Protein 7Y99 (pdb70)

Foldseek 3Di:
DVVVVVVVVVVVQVVCVVVPHHPDDPCNLLVVLLVVLLVVLCVPCVPVLCVLLVQDADDPPDDLVSVCVSLCVLAVVHDDVSSVSSLVNSLVSNCVNCVVVVNNVCNVVSVVSSVVCCVPGPVVVQVVPPHSVVSSVVSD/DDDDPCPVPD

Radius of gyration: 17.19 Å; Cα contacts (8 Å, |Δi|>4): 104; chains: 2; bounding box: 45×28×41 Å

Sequence (150 aa):
SQSNRELVVDFLSYKLSQKGYSWSQPMAAVKQALREAGDEFELRYRRAFSDLTSQLHITPGTAYQSFEQVVNELFRDGVNWGRIVAFFSFGGALCVESVDKEMQVLVSRIASWMATYLNDHLEPWIQENGGWDTFVDLYGPIRYEWDEFC

Nearest PDB structures (foldseek):
  7y99-assembly1_B  TM=1.111E+00  e=3.045E+00  Homo sapiens
  7y99-assembly1_B-2  TM=1.111E+00  e=3.045E+00  Homo sapiens
  7yaa-assembly1_A  TM=1.002E+00  e=1.773E-19  Homo sapiens
  7y8d-assembly1_A  TM=9.961E-01  e=1.867E-19  Homo sapiens
  6uvg-assembly2_C  TM=8.615E-01  e=1.307E-17  Homo sapiens

B-factor: mean 22.19, std 11.29, range [7.86, 71.38]

GO terms:
  GO:0043066 negative regulation of apoptotic process (P, IDA)
  GO:0005515 protein binding (F, IPI)
  GO:0043065 positive regulation of apoptotic process (P, IDA)
  GO:0031966 mitochondrial membrane (C, IDA)
  GO:0005739 mitochondrion (C, IDA)
  GO:0005741 mitochondrial outer membrane (C, IDA)
  GO:0005783 endoplasmic reticulum (C, IDA)
  GO:0005829 cytosol (C, IDA)
  GO:0016020 membrane (C, IDA)
  GO:0043524 negative regulation of neuron apoptotic process (P, IDA)
  GO:0009615 response to virus (P, IDA)
  GO:0046898 response to cycloheximide (P, IDA)
  GO:0008283 cell population proliferation (P, IDA)
  GO:0008284 positive regulation of cell population proliferation (P, IDA)
  GO:0071312 cellular response to alkaloid (P, IDA)
  GO:0001541 ovarian follicle development (P, IGI)
  GO:0001836 release of cytochrome c from mitochondria (P, IGI)
  GO:0043066 negative regulation of apoptotic process (P, IGI)
  GO:0043524 negative regulation of neuron apoptotic process (P, IGI)
  GO:0009566 fertilization (P, IGI)

Solvent-accessible surface area: 9371 Å² total

InterPro domains:
  IPR002475 Bcl2-like [PS50062] (90-190)
  IPR003093 Apoptosis regulator, Bcl-2 protein, BH4 [PF02180] (1-26)
  IPR003093 Apoptosis regulator, Bcl-2 protein, BH4 [PS50063] (5-24)
  IPR003093 Apoptosis regulator, Bcl-2 protein, BH4 [SM00265] (1-27)
  IPR004725 Apoptosis regulator, Bcl-2/ BclX [TIGR00865] (1-233)
  IPR013279 Apoptosis regulator, Bcl-X [PR01864] (1-16)
  IPR013279 Apoptosis regulator, Bcl-X [PR01864] (17-32)
  IPR013279 Apoptosis regulator, Bcl-X [PR01864] (80-96)
  IPR013279 Apoptosis regulator, Bcl-X [PR01864] (99-110)
  IPR013279 Apoptosis regulator, Bcl-X [PR01864] (118-129)
  IPR020717 Apoptosis regulator, Bcl-2, BH1 motif, conserved site [PS01080] (130-148)
  IPR020726 Apoptosis regulator, Bcl-2, BH2 motif, conserved site [PS01258] (181-192)
  IPR020728 Apoptosis regulator, Bcl-2, BH3 motif, conserved site [PS01259] (86-100)
  IPR020731 Apoptosis regulator, Bcl-2, BH4 motif, conserved site [PS01260] (4-24)
  IPR026298 Bcl-2 family [PR01862] (123-135)
  IPR026298 Bcl-2 family [PR01862] (136-164)
  IPR026298 Bcl-2 family [PR01862] (165-189)
  IPR026298 Bcl-2 family [PTHR11256] (2-211)
  IPR026298 Bcl-2 family [cd06845] (81-194)
  IPR036834 Bcl-2-like superfamily [G3DSA:1.10.437.10] (1-209)

Structure (mmCIF, N/CA/C/O backbone):
data_7Y99
#
_entry.id   7Y99
#
_cell.length_a   68.433
_cell.length_b   100.478
_cell.length_c   51.326
_cell.angle_alpha   90.00
_cell.angle_beta   90.00
_cell.angle_gamma   90.00
#
_symmetry.space_group_name_H-M   'C 2 2 21'
#
loop_
_entity.id
_entity.type
_entity.pdbx_description
1 polymer 'Bcl-2-like protein 1'
2 polymer 'CP2 peptide'
3 non-polymer N-(2-acetamidoethyl)-4-(4,5-dihydro-1,3-thiazol-2-yl)benzamide
4 water water
#
loop_
_atom_site.group_PDB
_atom_site.id
_atom_site.type_symbol
_atom_site.label_atom_id
_atom_site.label_alt_id
_atom_site.label_comp_id
_atom_site.label_asym_id
_atom_site.label_entity_id
_atom_site.label_seq_id
_atom_site.pdbx_PDB_ins_code
_atom_site.Cartn_x
_atom_site.Cartn_y
_atom_site.Cartn_z
_atom_site.occupancy
_atom_site.B_iso_or_equiv
_atom_site.auth_seq_id
_atom_site.auth_comp_id
_atom_site.auth_asym_id
_atom_site.auth_atom_id
_atom_site.pdbx_PDB_model_num
ATOM 1 N N . SER A 1 2 ? -36.358 -25.439 -22.029 1.00 53.25 2 SER A N 1
ATOM 2 C CA . SER A 1 2 ? -37.506 -25.871 -21.160 1.00 52.75 2 SER A CA 1
ATOM 3 C C . SER A 1 2 ? -37.536 -25.087 -19.832 1.00 51.27 2 SER A C 1
ATOM 4 O O . SER A 1 2 ? -38.537 -24.386 -19.609 1.00 43.37 2 SER A O 1
ATOM 7 N N . GLN A 1 3 ? -36.524 -25.212 -18.959 1.00 46.71 3 GLN A N 1
ATOM 8 C CA . GLN A 1 3 ? -36.338 -24.275 -17.813 1.00 43.14 3 GLN A CA 1
ATOM 9 C C . GLN A 1 3 ? -36.199 -22.865 -18.396 1.00 38.77 3 GLN A C 1
ATOM 10 O O . GLN A 1 3 ? -36.795 -21.919 -17.850 1.00 40.04 3 GLN A O 1
ATOM 12 N N . SER A 1 4 ? -35.436 -22.755 -19.478 1.00 33.00 4 SER A N 1
ATOM 13 C CA . SER A 1 4 ? -35.214 -21.512 -20.240 1.00 36.35 4 SER A CA 1
ATOM 14 C C . SER A 1 4 ? -36.560 -20.922 -20.690 1.00 33.22 4 SER A C 1
ATOM 15 O O . SER A 1 4 ? -36.799 -19.715 -20.488 1.00 29.76 4 SER A O 1
ATOM 18 N N . ASN A 1 5 ? -37.428 -21.743 -21.282 1.00 30.57 5 ASN A N 1
ATOM 19 C CA . ASN A 1 5 ? -38.735 -21.276 -21.823 1.00 31.64 5 ASN A CA 1
ATOM 20 C C . ASN A 1 5 ? -39.651 -20.899 -20.619 1.00 26.19 5 ASN A C 1
ATOM 21 O O . ASN A 1 5 ? -40.369 -19.874 -20.678 1.00 19.77 5 ASN A O 1
ATOM 26 N N . ARG A 1 6 ? -39.579 -21.621 -19.513 1.00 27.99 6 ARG A N 1
ATOM 27 C CA . ARG A 1 6 ? -40.362 -21.267 -18.293 1.00 33.08 6 ARG A CA 1
ATOM 28 C C . ARG A 1 6 ? -39.862 -19.924 -17.712 1.00 27.01 6 ARG A C 1
ATOM 29 O O . ARG A 1 6 ? -40.690 -19.114 -17.313 1.00 24.26 6 ARG A O 1
ATOM 37 N N . GLU A 1 7 ? -38.570 -19.641 -17.742 1.00 26.92 7 GLU A N 1
ATOM 38 C CA . GLU A 1 7 ? -38.047 -18.345 -17.218 1.00 28.13 7 GLU A CA 1
ATOM 39 C C . GLU A 1 7 ? -38.503 -17.198 -18.106 1.00 22.12 7 GLU A C 1
ATOM 40 O O . GLU A 1 7 ? -38.773 -16.121 -17.612 1.00 19.73 7 GLU A O 1
ATOM 46 N N . LEU A 1 8 ? -38.550 -17.432 -19.399 1.00 19.23 8 LEU A N 1
ATOM 47 C CA . LEU A 1 8 ? -39.020 -16.415 -20.361 1.00 18.65 8 LEU A CA 1
ATOM 48 C C . LEU A 1 8 ? -40.494 -16.089 -20.060 1.00 15.16 8 LEU A C 1
ATOM 49 O O . LEU A 1 8 ? -40.869 -14.950 -20.015 1.00 14.84 8 LEU A O 1
ATOM 54 N N . VAL A 1 9 ? -41.303 -17.087 -19.865 1.00 13.24 9 VAL A N 1
ATOM 55 C CA . VAL A 1 9 ? -42.737 -16.891 -19.533 1.00 13.59 9 VAL A CA 1
ATOM 56 C C . VAL A 1 9 ? -42.826 -16.073 -18.271 1.00 12.87 9 VAL A C 1
ATOM 57 O O . VAL A 1 9 ? -43.515 -15.071 -18.278 1.00 11.81 9 VAL A O 1
ATOM 61 N N . VAL A 1 10 ? -42.154 -16.498 -17.204 1.00 14.27 10 VAL A N 1
ATOM 62 C CA . VAL A 1 10 ? -42.261 -15.779 -15.905 1.00 17.16 10 VAL A CA 1
ATOM 63 C C . VAL A 1 10 ? -41.848 -14.309 -16.110 1.00 15.84 10 VAL A C 1
ATOM 64 O O . VAL A 1 10 ? -42.526 -13.421 -15.575 1.00 12.54 10 VAL A O 1
ATOM 68 N N . ASP A 1 11 ? -40.750 -14.076 -16.837 1.00 15.79 11 ASP A N 1
ATOM 69 C CA . ASP A 1 11 ? -40.208 -12.721 -17.019 1.00 16.14 11 ASP A CA 1
ATOM 70 C C . ASP A 1 11 ? -41.270 -11.878 -17.722 1.00 14.63 11 ASP A C 1
ATOM 71 O O . ASP A 1 11 ? -41.552 -10.756 -17.283 1.00 16.36 11 ASP A O 1
ATOM 76 N N . PHE A 1 12 ? -41.812 -12.389 -18.826 1.00 12.42 12 PHE A N 1
ATOM 77 C CA . PHE A 1 12 ? -42.784 -11.626 -19.641 1.00 11.32 12 PHE A CA 1
ATOM 78 C C . PHE A 1 12 ? -44.011 -11.298 -18.782 1.00 11.17 12 PHE A C 1
ATOM 79 O O . PHE A 1 12 ? -44.463 -10.184 -18.785 1.00 11.24 12 PHE A O 1
ATOM 87 N N . LEU A 1 13 ? -44.591 -12.277 -18.104 1.00 11.76 13 LEU A N 1
ATOM 88 C CA . LEU A 1 13 ? -45.856 -12.090 -17.330 1.00 12.50 13 LEU A CA 1
ATOM 89 C C . LEU A 1 13 ? -45.609 -11.110 -16.167 1.00 13.27 13 LEU A C 1
ATOM 90 O O . LEU A 1 13 ? -46.461 -10.269 -15.946 1.00 12.99 13 LEU A O 1
ATOM 95 N N . SER A 1 14 ? -44.490 -11.211 -15.451 1.00 14.37 14 SER A N 1
ATOM 96 C CA . SER A 1 14 ? -44.129 -10.273 -14.348 1.00 15.12 14 SER A CA 1
ATOM 97 C C . SER A 1 14 ? -44.034 -8.859 -14.902 1.00 15.03 14 SER A C 1
ATOM 98 O O . SER A 1 14 ? -44.581 -7.924 -14.296 1.00 13.50 14 SER A O 1
ATOM 101 N N . TYR A 1 15 ? -43.400 -8.723 -16.065 1.00 13.93 15 TYR A N 1
ATOM 102 C CA . TYR A 1 15 ? -43.235 -7.417 -16.717 1.00 12.76 15 TYR A CA 1
ATOM 103 C C . TYR A 1 15 ? -44.618 -6.875 -17.036 1.00 12.07 15 TYR A C 1
ATOM 104 O O . TYR A 1 15 ? -44.873 -5.684 -16.741 1.00 11.99 15 TYR A O 1
ATOM 113 N N . LYS A 1 16 ? -45.477 -7.674 -17.654 1.00 11.20 16 LYS A N 1
ATOM 114 C CA . LYS A 1 16 ? -46.776 -7.203 -18.127 1.00 12.32 16 LYS A CA 1
ATOM 115 C C . LYS A 1 16 ? -47.625 -6.880 -16.906 1.00 12.61 16 LYS A C 1
ATOM 116 O O . LYS A 1 16 ? -48.285 -5.815 -16.909 1.00 13.02 16 LYS A O 1
ATOM 122 N N . LEU A 1 17 ? -47.602 -7.718 -15.877 1.00 12.07 17 LEU A N 1
ATOM 123 C CA . LEU A 1 17 ? -48.447 -7.446 -14.673 1.00 12.92 17 LEU A CA 1
ATOM 124 C C . LEU A 1 17 ? -48.004 -6.138 -13.986 1.00 15.46 17 LEU A C 1
ATOM 125 O O . LEU A 1 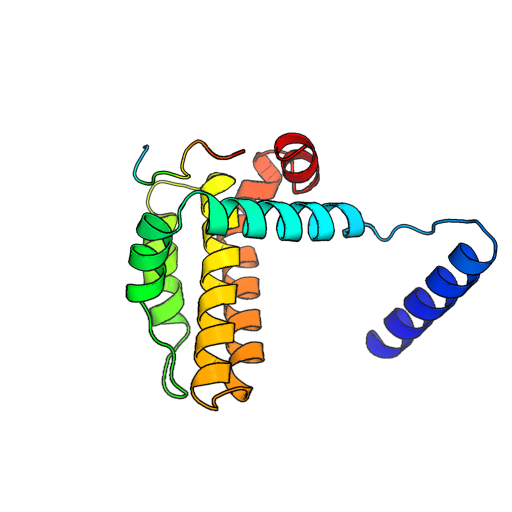17 ? -48.874 -5.319 -13.635 1.00 16.01 17 LEU A O 1
ATOM 130 N N . SER A 1 18 ? -46.709 -5.901 -13.868 1.00 15.80 18 SER A N 1
ATOM 131 C CA . SER A 1 18 ? -46.143 -4.662 -13.284 1.00 18.21 18 SER A CA 1
ATOM 132 C C . SER A 1 18 ? -46.573 -3.430 -14.093 1.00 18.07 18 SER A C 1
ATOM 133 O O . SER A 1 18 ? -46.968 -2.373 -13.504 1.00 15.35 18 SER A O 1
ATOM 136 N N . GLN A 1 19 ? -46.516 -3.559 -15.414 1.00 15.32 19 GLN A N 1
ATOM 137 C CA . GLN A 1 19 ? -46.905 -2.495 -16.353 1.00 17.75 19 GLN A CA 1
ATOM 138 C C . GLN A 1 19 ? -48.360 -2.105 -16.076 1.00 18.47 19 GLN A C 1
ATOM 139 O O . GLN A 1 19 ? -48.671 -0.901 -16.170 1.00 19.33 19 GLN A O 1
ATOM 145 N N . LYS A 1 20 ? -49.218 -3.058 -15.717 1.00 17.46 20 LYS A N 1
ATOM 146 C CA . LYS A 1 20 ? -50.633 -2.737 -15.461 1.00 20.06 20 LYS A CA 1
ATOM 147 C C . LYS A 1 20 ? -50.911 -2.407 -14.008 1.00 21.33 20 LYS A C 1
ATOM 148 O O . LYS A 1 20 ? -52.075 -2.388 -13.707 1.00 27.61 20 LYS A O 1
ATOM 154 N N . GLY A 1 21 ? -49.906 -2.236 -13.150 1.00 23.95 21 GLY A N 1
ATOM 155 C CA . GLY A 1 21 ? -50.053 -1.860 -11.728 1.00 25.45 21 GLY A CA 1
ATOM 156 C C . GLY A 1 21 ? -50.151 -3.031 -10.759 1.00 28.69 21 GLY A C 1
ATOM 157 O O . GLY A 1 21 ? -50.528 -2.803 -9.616 1.00 26.70 21 GLY A O 1
ATOM 158 N N . TYR A 1 22 ? -49.786 -4.247 -11.143 1.00 25.62 22 TYR A N 1
ATOM 159 C CA . TYR A 1 22 ? -49.827 -5.429 -10.256 1.00 26.38 22 TYR A CA 1
ATOM 160 C C . TYR A 1 22 ? -48.431 -6.044 -10.072 1.00 29.83 22 TYR A C 1
ATOM 161 O O . TYR A 1 22 ? -47.724 -6.275 -11.041 1.00 33.64 22 TYR A O 1
ATOM 170 N N . SER A 1 23 ? -48.036 -6.395 -8.853 1.00 41.10 23 SER A N 1
ATOM 171 C CA . SER A 1 23 ? -46.684 -6.961 -8.577 1.00 39.91 23 SER A CA 1
ATOM 172 C C . SER A 1 23 ? -46.786 -8.471 -8.367 1.00 39.44 23 SER A C 1
ATOM 173 O O . SER A 1 23 ? -47.369 -8.869 -7.353 1.00 42.48 23 SER A O 1
ATOM 176 N N . TRP A 1 24 ? -46.280 -9.259 -9.321 1.00 35.50 24 TRP A N 1
ATOM 177 C CA . TRP A 1 24 ? -46.132 -10.734 -9.221 1.00 35.05 24 TRP A CA 1
ATOM 178 C C . TRP A 1 24 ? -44.722 -11.035 -8.712 1.00 34.75 24 TRP A C 1
ATOM 179 O O . TRP A 1 24 ? -43.759 -11.138 -9.544 1.00 36.87 24 TRP A O 1
ATOM 190 N N . SER A 1 25 ? -44.609 -11.133 -7.394 1.00 40.68 25 SER A N 1
ATOM 191 C CA . SER A 1 25 ? -43.334 -11.327 -6.654 1.00 47.21 25 SER A CA 1
ATOM 192 C C . SER A 1 25 ? -42.955 -12.804 -6.713 1.00 40.09 25 SER A C 1
ATOM 193 O O . SER A 1 25 ? -43.790 -13.641 -6.357 1.00 33.91 25 SER A O 1
ATOM 196 N N . GLN A 1 26 ? -41.757 -13.080 -7.214 1.00 39.56 26 GLN A N 1
ATOM 197 C CA . GLN A 1 26 ? -41.177 -14.438 -7.234 1.00 42.70 26 GLN A CA 1
ATOM 198 C C . GLN A 1 26 ? -40.712 -14.741 -5.810 1.00 41.70 26 GLN A C 1
ATOM 199 O O . GLN A 1 26 ? -40.474 -13.829 -4.998 1.00 34.75 26 GLN A O 1
ATOM 205 N N . PRO A 1 27 ? -40.637 -16.041 -5.456 1.00 46.14 27 PRO A N 1
ATOM 206 C CA . PRO A 1 27 ? -40.472 -16.454 -4.062 1.00 49.37 27 PRO A CA 1
ATOM 207 C C . PRO A 1 27 ? -39.220 -15.873 -3.385 1.00 45.00 27 PRO A C 1
ATOM 208 O O . PRO A 1 27 ? -39.318 -15.556 -2.209 1.00 39.62 27 PRO A O 1
ATOM 212 N N . MET A 1 28 ? -38.119 -15.758 -4.148 1.00 34.16 28 MET A N 1
ATOM 213 C CA . MET A 1 28 ? -36.763 -15.368 -3.661 1.00 31.01 28 MET A CA 1
ATOM 214 C C . MET A 1 28 ? -36.485 -13.871 -3.904 1.00 25.54 28 MET A C 1
ATOM 215 O O . MET A 1 28 ? -35.351 -13.472 -3.622 1.00 22.12 28 MET A O 1
ATOM 220 N N . ALA A 1 29 ? -37.447 -13.057 -4.391 1.00 20.14 29 ALA A N 1
ATOM 221 C CA . ALA A 1 29 ? -37.173 -11.648 -4.767 1.00 20.82 29 ALA A CA 1
ATOM 222 C C . ALA A 1 29 ? -36.656 -10.876 -3.540 1.00 18.92 29 ALA A C 1
ATOM 223 O O . ALA A 1 29 ? -35.647 -10.15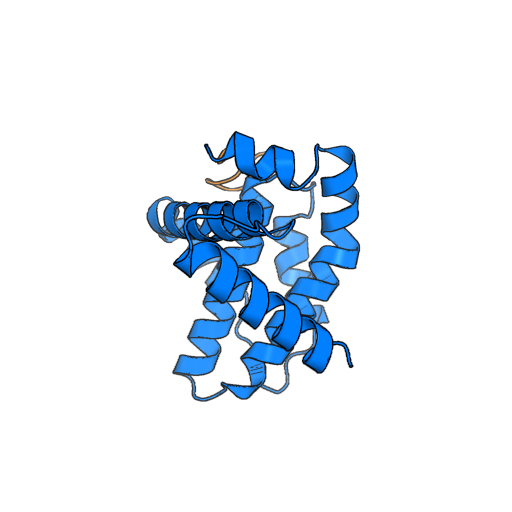3 -3.665 1.00 17.09 29 ALA A O 1
ATOM 225 N N . ALA A 1 30 ? -37.350 -10.984 -2.395 1.00 17.53 30 ALA A N 1
ATOM 226 C CA . ALA A 1 30 ? -37.040 -10.241 -1.162 1.00 17.38 30 ALA A CA 1
ATOM 227 C C . ALA A 1 30 ? -35.671 -10.725 -0.619 1.00 16.46 30 ALA A C 1
ATOM 228 O O . ALA A 1 30 ? -34.945 -9.938 -0.069 1.00 15.47 30 ALA A O 1
ATOM 230 N N . VAL A 1 31 ? -35.351 -11.995 -0.793 1.00 16.95 31 VAL A N 1
ATOM 231 C CA . VAL A 1 31 ? -34.086 -12.596 -0.281 1.00 16.17 31 VAL A CA 1
ATOM 232 C C . VAL A 1 31 ? -32.955 -12.003 -1.103 1.00 15.21 31 VAL A C 1
ATOM 233 O O . VAL A 1 31 ? -31.970 -11.555 -0.518 1.00 13.21 31 VAL A O 1
ATOM 237 N N . LYS A 1 32 ? -33.112 -12.012 -2.413 1.00 14.80 32 LYS A N 1
ATOM 238 C CA . LYS A 1 32 ? -32.064 -11.474 -3.333 1.00 14.96 32 LYS A CA 1
ATOM 239 C C . LYS A 1 32 ? -31.833 -10.013 -3.004 1.00 14.87 32 LYS A C 1
ATOM 240 O O . LYS A 1 32 ? -30.683 -9.639 -2.851 1.00 13.80 32 LYS A O 1
ATOM 246 N N . GLN A 1 33 ? -32.903 -9.228 -2.792 1.00 16.35 33 GLN A N 1
ATOM 247 C CA . GLN A 1 33 ? -32.720 -7.791 -2.484 1.00 16.37 33 GLN A CA 1
ATOM 248 C C . GLN A 1 33 ? -31.976 -7.649 -1.145 1.00 16.47 33 GLN A C 1
ATOM 249 O O . GLN A 1 33 ? -31.095 -6.718 -1.054 1.00 14.46 33 GLN A O 1
ATOM 255 N N . ALA A 1 34 ? -32.412 -8.368 -0.084 1.00 14.72 34 ALA A N 1
ATOM 256 C CA . ALA A 1 34 ? -31.827 -8.218 1.277 1.00 13.18 34 ALA A CA 1
ATOM 257 C C . ALA A 1 34 ? -30.332 -8.576 1.237 1.00 13.65 34 ALA A C 1
ATOM 258 O O . ALA A 1 34 ? -29.501 -7.942 1.913 1.00 13.41 34 ALA A O 1
ATOM 260 N N . LEU A 1 35 ? -29.980 -9.564 0.436 1.00 14.67 35 LEU A N 1
ATOM 261 C CA . LEU A 1 35 ? -28.591 -10.052 0.346 1.00 15.71 35 LEU A CA 1
ATOM 262 C C . LEU A 1 35 ? -27.750 -9.056 -0.438 1.00 13.69 35 LEU A C 1
ATOM 263 O O . LEU A 1 35 ? -26.646 -8.798 -0.032 1.00 11.59 35 LEU A O 1
ATOM 268 N N . ARG A 1 36 ? -28.259 -8.502 -1.542 1.00 12.76 36 ARG A N 1
ATOM 269 C CA . ARG A 1 36 ? -27.539 -7.347 -2.192 1.00 13.22 36 ARG A CA 1
ATOM 270 C C . ARG A 1 36 ? -27.239 -6.234 -1.183 1.00 11.90 36 ARG A C 1
ATOM 271 O O . ARG A 1 36 ? -26.092 -5.774 -1.138 1.00 11.41 36 ARG A O 1
ATOM 279 N N . GLU A 1 37 ? -28.251 -5.837 -0.396 1.00 11.91 37 GLU A N 1
ATOM 280 C CA . GLU A 1 37 ? -28.120 -4.760 0.600 1.00 12.82 37 GLU A CA 1
ATOM 281 C C . GLU A 1 37 ? -27.180 -5.155 1.732 1.00 13.25 37 GLU A C 1
ATOM 282 O O . GLU A 1 37 ? -26.304 -4.355 2.053 1.00 12.45 37 GLU A O 1
ATOM 288 N N . ALA A 1 38 ? -27.266 -6.384 2.219 1.00 12.80 38 ALA A N 1
ATOM 289 C CA . ALA A 1 38 ? -26.387 -6.841 3.318 1.00 13.04 38 ALA A CA 1
ATOM 290 C C . ALA A 1 38 ? -24.927 -6.891 2.829 1.00 12.07 38 ALA A C 1
ATOM 291 O O . ALA A 1 38 ? -23.985 -6.564 3.612 1.00 12.92 38 ALA A O 1
ATOM 293 N N . GLY A 1 39 ? -24.685 -7.376 1.611 1.00 12.23 39 GLY A N 1
ATOM 294 C CA . GLY A 1 39 ? -23.316 -7.445 1.086 1.00 12.58 39 GLY A CA 1
ATOM 295 C C . GLY A 1 39 ? -22.714 -6.055 0.949 1.00 12.43 39 GLY A C 1
ATOM 296 O O . GLY A 1 39 ? -21.515 -5.892 1.257 1.00 12.73 39 GLY A O 1
ATOM 297 N N . ASP A 1 40 ? -23.503 -5.100 0.459 1.00 11.53 40 ASP A N 1
ATOM 298 C CA . ASP A 1 40 ? -23.056 -3.674 0.345 1.00 11.50 40 ASP A CA 1
ATOM 299 C C . ASP A 1 40 ? -22.669 -3.129 1.721 1.00 12.25 40 ASP A C 1
ATOM 300 O O . ASP A 1 40 ? -21.588 -2.528 1.865 1.00 11.96 40 ASP A O 1
ATOM 305 N N . GLU A 1 41 ? -23.529 -3.340 2.709 1.00 13.24 41 GLU A N 1
ATOM 306 C CA . GLU A 1 41 ? -23.301 -2.818 4.064 1.00 12.90 41 GLU A CA 1
ATOM 307 C C . GLU A 1 41 ? -22.070 -3.511 4.625 1.00 12.39 41 GLU A C 1
ATOM 308 O O . GLU A 1 41 ? -21.232 -2.881 5.267 1.00 11.65 41 GLU A O 1
ATOM 314 N N . PHE A 1 42 ? -21.964 -4.822 4.408 1.00 12.75 42 PHE A N 1
ATOM 315 C CA . PHE A 1 42 ? -20.831 -5.611 4.934 1.00 12.24 42 PHE A CA 1
ATOM 316 C C . PHE A 1 42 ? -19.503 -5.040 4.402 1.00 12.68 42 PHE A C 1
ATOM 317 O O . PHE A 1 42 ? -18.550 -4.851 5.217 1.00 11.95 42 PHE A O 1
ATOM 325 N N . GLU A 1 43 ? -19.432 -4.761 3.107 1.00 12.46 43 GLU A N 1
ATOM 326 C CA . GLU A 1 43 ? -18.177 -4.317 2.439 1.00 14.45 43 GLU A CA 1
ATOM 327 C C . GLU A 1 43 ? -17.847 -2.898 2.894 1.00 14.92 43 GLU A C 1
ATOM 328 O O . GLU A 1 43 ? -16.670 -2.554 2.964 1.00 14.55 43 GLU A O 1
ATOM 334 N N . LEU A 1 44 ? -18.871 -2.131 3.250 1.00 14.73 44 LEU A N 1
ATOM 335 C CA . LEU A 1 44 ? -18.674 -0.749 3.738 1.00 14.85 44 LEU A CA 1
ATOM 336 C C . LEU A 1 44 ? -18.274 -0.771 5.213 1.00 14.77 44 LEU A C 1
ATOM 337 O O . LEU A 1 44 ? -17.448 0.067 5.577 1.00 14.19 44 LEU A O 1
ATOM 342 N N . ARG A 1 45 ? -18.860 -1.633 6.034 1.00 14.18 45 ARG A N 1
ATOM 343 C CA . ARG A 1 45 ? -18.507 -1.683 7.477 1.00 15.26 45 ARG A CA 1
ATOM 344 C C . ARG A 1 45 ? -17.164 -2.353 7.739 1.00 14.66 45 ARG A C 1
ATOM 345 O O . ARG A 1 45 ? -16.567 -2.005 8.756 1.00 13.66 45 ARG A O 1
ATOM 353 N N . TYR A 1 46 ? -16.779 -3.379 6.979 1.00 13.79 46 TYR A N 1
ATOM 354 C CA . TYR A 1 46 ? -15.686 -4.309 7.377 1.00 14.97 46 TYR A CA 1
ATOM 355 C C . TYR A 1 46 ? -14.603 -4.335 6.291 1.00 16.25 46 TYR A C 1
ATOM 356 O O . TYR A 1 46 ? -14.041 -5.390 6.035 1.00 16.40 46 TYR A O 1
ATOM 365 N N . ARG A 1 47 ? -14.268 -3.193 5.715 1.00 20.05 47 ARG A N 1
ATOM 366 C CA . ARG A 1 47 ? -13.306 -3.154 4.592 1.00 23.88 47 ARG A CA 1
ATOM 367 C C . ARG A 1 47 ? -12.009 -3.861 4.999 1.00 21.16 47 ARG A C 1
ATOM 368 O O . ARG A 1 47 ? -11.562 -4.726 4.275 1.00 18.49 47 ARG A O 1
ATOM 376 N N . ARG A 1 48 ? -11.394 -3.498 6.114 1.00 23.15 48 ARG A N 1
ATOM 377 C CA . ARG A 1 48 ? -10.063 -4.072 6.468 1.00 26.03 48 ARG A CA 1
ATOM 378 C C . ARG A 1 48 ? -10.180 -5.581 6.731 1.00 23.53 48 ARG A C 1
ATOM 379 O O . ARG A 1 48 ? -9.363 -6.346 6.163 1.00 23.22 48 ARG A O 1
ATOM 387 N N . ALA A 1 49 ? -11.110 -6.001 7.603 1.00 21.80 49 ALA A N 1
ATOM 388 C CA . ALA A 1 49 ? -11.274 -7.424 7.973 1.00 23.20 49 ALA A CA 1
ATOM 389 C C . ALA A 1 49 ? -11.591 -8.218 6.705 1.00 22.91 49 ALA A C 1
ATOM 390 O O . ALA A 1 49 ? -11.033 -9.320 6.492 1.00 24.62 49 ALA A O 1
ATOM 392 N N . PHE A 1 50 ? -12.432 -7.666 5.840 1.00 21.17 50 PHE A N 1
ATOM 393 C CA . PHE A 1 50 ? -12.819 -8.350 4.595 1.00 20.38 50 PHE A CA 1
ATOM 394 C C . PHE A 1 50 ? -11.584 -8.545 3.690 1.00 24.22 50 PHE A C 1
ATOM 395 O O . PHE A 1 50 ? -11.425 -9.593 3.074 1.00 23.39 50 PHE A O 1
ATOM 403 N N . SER A 1 51 ? -10.713 -7.546 3.593 1.00 28.07 51 SER A N 1
ATOM 404 C CA . SER A 1 51 ? -9.471 -7.649 2.778 1.00 29.89 51 SER A CA 1
ATOM 405 C C . SER A 1 51 ? -8.597 -8.797 3.305 1.00 25.47 51 SER A C 1
ATOM 406 O O . SER A 1 51 ? -7.965 -9.433 2.475 1.00 26.70 51 SER A O 1
ATOM 409 N N . ASP A 1 52 ? -8.597 -9.101 4.609 1.00 26.14 52 ASP A N 1
ATOM 410 C CA . ASP A 1 52 ? -7.823 -10.240 5.176 1.00 29.33 52 ASP A CA 1
ATOM 411 C C . ASP A 1 52 ? -8.411 -11.557 4.642 1.00 29.93 52 ASP A C 1
ATOM 412 O O . ASP A 1 52 ? -7.645 -12.458 4.273 1.00 31.55 52 ASP A O 1
ATOM 417 N N . LEU A 1 53 ? -9.738 -11.631 4.504 1.00 25.04 53 LEU A N 1
ATOM 418 C CA . LEU A 1 53 ? -10.420 -12.835 3.968 1.00 22.35 53 LEU A CA 1
ATOM 419 C C . LEU A 1 53 ? -10.121 -12.952 2.478 1.00 20.55 53 LEU A C 1
ATOM 420 O O . LEU A 1 53 ? -9.716 -14.002 2.071 1.00 20.29 53 LEU A O 1
ATOM 425 N N . THR A 1 54 ? -10.276 -11.880 1.688 1.00 19.65 54 THR A N 1
ATOM 426 C CA . THR A 1 54 ? -10.089 -11.970 0.212 1.00 22.26 54 THR A CA 1
ATOM 427 C C . THR A 1 54 ? -8.601 -12.259 -0.120 1.00 22.69 54 THR A C 1
ATOM 428 O O . THR A 1 54 ? -8.349 -12.905 -1.127 1.00 23.55 54 THR A O 1
ATOM 432 N N . SER A 1 55 ? -7.653 -11.894 0.750 1.00 24.08 55 SER A N 1
ATOM 433 C CA . SER A 1 55 ? -6.199 -12.088 0.525 1.00 24.22 55 SER A CA 1
ATOM 434 C C . SER A 1 55 ? -5.832 -13.576 0.612 1.00 26.01 55 SER A C 1
ATOM 435 O O . SER A 1 55 ? -4.756 -13.936 0.126 1.00 27.78 55 SER A O 1
ATOM 438 N N . GLN A 1 56 ? -6.709 -14.415 1.162 1.00 24.94 56 GLN A N 1
ATOM 439 C CA . GLN A 1 56 ? -6.433 -15.839 1.428 1.00 27.16 56 GLN A CA 1
ATOM 440 C C . GLN A 1 56 ? -6.634 -16.693 0.171 1.00 25.68 56 GLN A C 1
ATOM 441 O O . GLN A 1 56 ? -6.398 -17.904 0.260 1.00 26.16 56 GLN A O 1
ATOM 447 N N . LEU A 1 57 ? -7.095 -16.149 -0.951 1.00 24.13 57 LEU A N 1
ATOM 448 C CA . LEU A 1 57 ? -7.348 -17.034 -2.117 1.00 22.98 57 LEU A CA 1
ATOM 449 C C . LEU A 1 57 ? -7.321 -16.196 -3.377 1.00 24.11 57 LEU A C 1
ATOM 450 O O . LEU A 1 57 ? -8.031 -15.183 -3.408 1.00 22.51 57 LEU A O 1
ATOM 455 N N . HIS A 1 58 ? -6.527 -16.627 -4.351 1.00 23.70 58 HIS A N 1
ATOM 456 C CA . HIS A 1 58 ? -6.496 -16.090 -5.727 1.00 29.77 58 HIS A CA 1
ATOM 457 C C . HIS A 1 58 ? -6.784 -17.291 -6.647 1.00 26.34 58 HIS A C 1
ATOM 458 O O . HIS A 1 58 ? -6.096 -18.333 -6.539 1.00 28.47 58 HIS A O 1
ATOM 465 N N . ILE A 1 59 ? -7.840 -17.184 -7.431 1.00 22.86 59 ILE A N 1
ATOM 466 C CA . ILE A 1 59 ? -8.313 -18.289 -8.296 1.00 20.93 59 ILE A CA 1
ATOM 467 C C . ILE A 1 59 ? -7.689 -18.075 -9.678 1.00 19.81 59 ILE A C 1
ATOM 468 O O . ILE A 1 59 ? -7.766 -16.951 -10.253 1.00 15.45 59 ILE A O 1
AT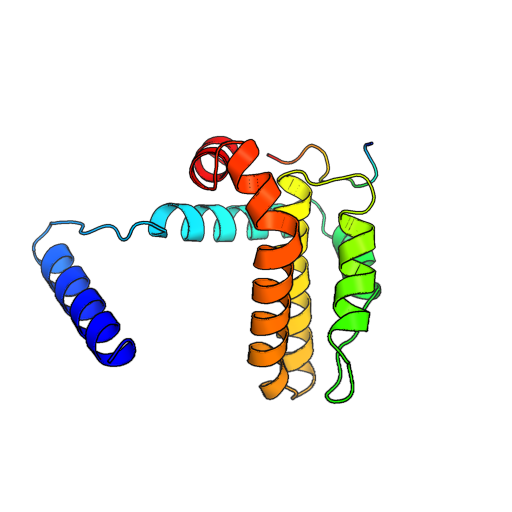OM 473 N N . THR A 1 60 ? -7.169 -19.154 -10.230 1.00 18.59 60 THR A N 1
ATOM 474 C CA . THR A 1 60 ? -6.628 -19.157 -11.606 1.00 20.69 60 THR A CA 1
ATOM 475 C C . THR A 1 60 ? -7.299 -20.317 -12.313 1.00 17.99 60 THR A C 1
ATOM 476 O O . THR A 1 60 ? -8.079 -21.053 -11.709 1.00 17.00 60 THR A O 1
ATOM 480 N N . PRO A 1 61 ? -7.134 -20.442 -13.632 1.00 18.93 61 PRO A N 1
ATOM 481 C CA . PRO A 1 61 ? -7.804 -21.528 -14.345 1.00 18.10 61 PRO A CA 1
ATOM 482 C C . PRO A 1 61 ? -7.457 -22.915 -13.797 1.00 16.19 61 PRO A C 1
ATOM 483 O O . PRO A 1 61 ? -8.221 -23.803 -14.015 1.00 15.76 61 PRO A O 1
ATOM 487 N N . GLY A 1 62 ? -6.332 -23.054 -13.112 1.00 16.00 62 GLY A N 1
ATOM 488 C CA . GLY A 1 62 ? -5.865 -24.319 -12.540 1.00 14.85 62 GLY A CA 1
ATOM 489 C C . GLY A 1 62 ? -6.509 -24.675 -11.220 1.00 14.90 62 GLY A C 1
ATOM 490 O O . GLY A 1 62 ? -6.450 -25.846 -10.865 1.00 15.32 62 GLY A O 1
ATOM 491 N N . THR A 1 63 ? -7.083 -23.706 -10.516 1.00 15.21 63 THR A N 1
ATOM 492 C CA . THR A 1 63 ? -7.600 -23.867 -9.136 1.00 15.21 63 THR A CA 1
ATOM 493 C C . THR A 1 63 ? -8.745 -24.885 -9.083 1.00 14.87 63 THR A C 1
ATOM 494 O O . THR A 1 63 ? -9.669 -24.803 -9.945 1.00 14.68 63 THR A O 1
ATOM 498 N N . ALA A 1 64 ? -8.663 -25.826 -8.124 1.00 13.47 64 ALA A N 1
ATOM 499 C CA . ALA A 1 64 ? -9.717 -26.807 -7.805 1.00 15.17 64 ALA A CA 1
ATOM 500 C C . ALA A 1 64 ? -10.645 -26.255 -6.714 1.00 14.37 64 ALA A C 1
ATOM 501 O O . ALA A 1 64 ? -10.175 -25.517 -5.823 1.00 16.26 64 ALA A O 1
ATOM 503 N N . TYR A 1 65 ? -11.894 -26.696 -6.716 1.00 14.44 65 TYR A N 1
ATOM 504 C CA . TYR A 1 65 ? -12.891 -26.427 -5.632 1.00 13.83 65 TYR A CA 1
ATOM 505 C C . TYR A 1 65 ? -12.267 -26.582 -4.242 1.00 15.16 65 TYR A C 1
ATOM 506 O O . TYR A 1 65 ? -12.510 -25.758 -3.370 1.00 14.66 65 TYR A O 1
ATOM 515 N N . GLN A 1 66 ? -11.524 -27.649 -4.009 1.00 17.14 66 GLN A N 1
ATOM 516 C CA . GLN A 1 66 ? -10.896 -27.958 -2.682 1.00 20.18 66 GLN A CA 1
ATOM 517 C C . GLN A 1 66 ? -10.202 -26.708 -2.096 1.00 18.00 66 GLN A C 1
ATOM 518 O O . GLN A 1 66 ? -10.308 -26.525 -0.879 1.00 16.23 66 GLN A O 1
ATOM 524 N N . SER A 1 67 ? -9.468 -25.916 -2.889 1.00 17.02 67 SER A N 1
ATOM 525 C CA . SER A 1 67 ? -8.806 -24.675 -2.401 1.00 18.65 67 SER A CA 1
ATOM 526 C C . SER A 1 67 ? -9.847 -23.652 -1.909 1.00 18.08 67 SER A C 1
ATOM 527 O O . SER A 1 67 ? -9.610 -22.964 -0.911 1.00 18.59 67 SER A O 1
ATOM 530 N N . PHE A 1 68 ? -10.932 -23.479 -2.636 1.00 15.50 68 PHE A N 1
ATOM 531 C CA . PHE A 1 68 ? -12.057 -22.587 -2.221 1.00 14.81 68 PHE A CA 1
ATOM 532 C C . PHE A 1 68 ? -12.667 -23.113 -0.914 1.00 15.46 68 PHE A C 1
ATOM 533 O O . PHE A 1 68 ? -12.825 -22.369 0.077 1.00 15.54 68 PHE A O 1
ATOM 541 N N . GLU A 1 69 ? -12.999 -24.397 -0.905 1.00 16.11 69 GLU A N 1
ATOM 542 C CA . GLU A 1 69 ? -13.643 -25.097 0.252 1.00 19.67 69 GLU A CA 1
ATOM 543 C C . GLU A 1 69 ? -12.781 -24.940 1.499 1.00 17.08 69 GLU A C 1
ATOM 544 O O . GLU A 1 69 ? -13.333 -24.669 2.554 1.00 19.10 69 GLU A O 1
ATOM 550 N N . GLN A 1 70 ? -11.469 -24.992 1.355 1.00 17.22 70 GLN A N 1
ATOM 551 C CA . GLN A 1 70 ? -10.533 -24.908 2.510 1.00 22.89 70 GLN A CA 1
ATOM 552 C C . GLN A 1 70 ? -10.655 -23.545 3.178 1.00 18.22 70 GLN A C 1
ATOM 553 O O . GLN A 1 70 ? -10.715 -23.464 4.440 1.00 17.88 70 GLN A O 1
ATOM 559 N N . VAL A 1 71 ? -10.672 -22.493 2.369 1.00 16.30 71 VAL A N 1
ATOM 560 C CA . VAL A 1 71 ? -10.709 -21.107 2.877 1.00 15.24 71 VAL A CA 1
ATOM 561 C C . VAL A 1 71 ? -12.090 -20.845 3.484 1.00 14.16 71 VAL A C 1
ATOM 562 O O . VAL A 1 71 ? -12.177 -20.254 4.574 1.00 13.73 71 VAL A O 1
ATOM 566 N N . VAL A 1 72 ? -13.144 -21.241 2.788 1.00 13.73 72 VAL A N 1
ATOM 567 C CA . VAL A 1 72 ? -14.513 -21.040 3.322 1.00 13.55 72 VAL A CA 1
ATOM 568 C C . VAL A 1 72 ? -14.720 -21.918 4.561 1.00 13.95 72 VAL A C 1
ATOM 569 O O . VAL A 1 72 ? -15.430 -21.485 5.494 1.00 14.36 72 VAL A O 1
ATOM 573 N N . ASN A 1 73 ? -14.133 -23.112 4.626 1.00 13.02 73 ASN A N 1
ATOM 574 C CA . ASN A 1 73 ? -14.282 -23.959 5.837 1.00 15.40 73 ASN A CA 1
ATOM 575 C C . ASN A 1 73 ? -13.693 -23.217 7.065 1.00 14.57 73 ASN A C 1
ATOM 576 O O . ASN A 1 73 ? -14.248 -23.412 8.165 1.00 14.69 73 ASN A O 1
ATOM 581 N N . GLU A 1 74 ? -12.658 -22.398 6.900 1.00 16.03 74 GLU A N 1
ATOM 582 C CA . GLU A 1 74 ? -12.108 -21.620 8.053 1.00 17.25 74 GLU A CA 1
ATOM 583 C C . GLU A 1 74 ? -13.139 -20.595 8.525 1.00 15.38 74 GLU A C 1
ATOM 584 O O . GLU A 1 74 ? -13.335 -20.426 9.732 1.00 13.68 74 GLU A O 1
ATOM 590 N N . LEU A 1 75 ? -13.780 -19.910 7.589 1.00 14.23 75 LEU A N 1
ATOM 591 C CA . LEU A 1 75 ? -14.858 -18.954 7.910 1.00 14.08 75 LEU A CA 1
ATOM 592 C C . LEU A 1 75 ? -15.929 -19.623 8.780 1.00 13.65 75 LEU A C 1
ATOM 593 O O . LEU A 1 75 ? -16.417 -18.963 9.717 1.00 16.03 75 LEU A O 1
ATOM 598 N N . PHE A 1 76 ? -16.305 -20.864 8.494 1.00 12.55 76 PHE A N 1
ATOM 599 C CA . PHE A 1 76 ? -17.393 -21.611 9.171 1.00 12.41 76 PHE A CA 1
ATOM 600 C C . PHE A 1 76 ? -16.843 -22.758 10.046 1.00 13.22 76 PHE A C 1
ATOM 601 O O . PHE A 1 76 ? -17.599 -23.616 10.447 1.00 13.34 76 PHE A O 1
ATOM 609 N N . ARG A 1 77 ? -15.588 -22.719 10.483 1.00 15.94 77 ARG A N 1
ATOM 610 C CA . ARG A 1 77 ? -14.971 -23.904 11.167 1.00 16.74 77 ARG A CA 1
ATOM 611 C C . ARG A 1 77 ? -15.720 -24.267 12.460 1.00 15.15 77 ARG A C 1
ATOM 612 O O . ARG A 1 77 ? -15.930 -25.470 12.684 1.00 14.72 77 ARG A O 1
ATOM 620 N N . ASP A 1 78 ? -16.125 -23.282 13.256 1.00 13.65 78 ASP A N 1
ATOM 621 C CA . ASP A 1 78 ? -16.821 -23.466 14.544 1.00 13.00 78 ASP A CA 1
ATOM 622 C C . ASP A 1 78 ? -18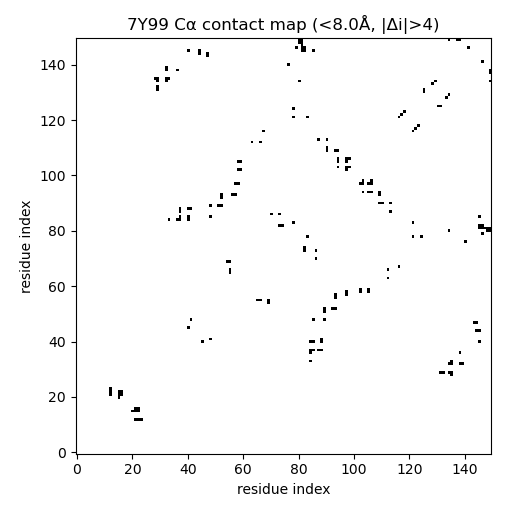.291 -23.094 14.383 1.00 12.85 78 ASP A C 1
ATOM 623 O O . ASP A 1 78 ? -19.007 -22.861 15.373 1.00 13.77 78 ASP A O 1
ATOM 628 N N . GLY A 1 79 ? -18.760 -23.031 13.162 1.00 13.17 79 GLY A N 1
ATOM 629 C CA . GLY A 1 79 ? -20.211 -22.955 12.960 1.00 13.57 79 GLY A CA 1
ATOM 630 C C . GLY A 1 79 ? -20.610 -21.871 11.992 1.00 11.99 79 GLY A C 1
ATOM 631 O O . GLY A 1 79 ? -19.784 -21.125 11.412 1.00 10.82 79 GLY A O 1
ATOM 632 N N . VAL A 1 80 ? -21.904 -21.783 11.811 1.00 12.94 80 VAL A N 1
ATOM 633 C CA . VAL A 1 80 ? -22.480 -20.832 10.835 1.00 11.90 80 VAL A CA 1
ATOM 634 C C . VAL A 1 80 ? -23.195 -19.760 11.632 1.00 12.38 80 VAL A C 1
ATOM 635 O O . VAL A 1 80 ? -23.832 -20.088 12.681 1.00 13.43 80 VAL A O 1
ATOM 639 N N . ASN A 1 81 ? -23.147 -18.533 11.116 1.00 13.04 81 ASN A N 1
ATOM 640 C CA . ASN A 1 81 ? -24.080 -17.464 11.515 1.00 12.21 81 ASN A CA 1
ATOM 641 C C . ASN A 1 81 ? -24.399 -16.668 10.257 1.00 11.63 81 ASN A C 1
ATOM 642 O O . ASN A 1 81 ? -23.711 -16.846 9.211 1.00 9.54 81 ASN A O 1
ATOM 647 N N . TRP A 1 82 ? -25.377 -15.797 10.363 1.00 11.80 82 TRP A N 1
ATOM 648 C CA . TRP A 1 82 ? -25.796 -15.001 9.177 1.00 12.07 82 TRP A CA 1
ATOM 649 C C . TRP A 1 82 ? -24.694 -14.042 8.737 1.00 11.83 82 TRP A C 1
ATOM 650 O O . TRP A 1 82 ? -24.505 -13.876 7.504 1.00 10.89 82 TRP A O 1
ATOM 661 N N . GLY A 1 83 ? -23.976 -13.421 9.671 1.00 10.18 83 GLY A N 1
ATOM 662 C CA . GLY A 1 83 ? -22.882 -12.521 9.262 1.00 10.34 83 GLY A CA 1
ATOM 663 C C . GLY A 1 83 ? -21.837 -13.239 8.435 1.00 9.69 83 GLY A C 1
ATOM 664 O O . GLY A 1 83 ? -21.280 -12.641 7.487 1.00 11.02 83 GLY A O 1
ATOM 665 N N . ARG A 1 84 ? -21.504 -14.481 8.780 1.00 8.75 84 ARG A N 1
ATOM 666 C CA . ARG A 1 84 ? -20.506 -15.312 8.039 1.00 8.92 84 ARG A CA 1
ATOM 667 C C . ARG A 1 84 ? -21.062 -15.713 6.667 1.00 8.74 84 ARG A C 1
ATOM 668 O O . ARG A 1 84 ? -20.304 -15.803 5.675 1.00 7.86 84 ARG A O 1
ATOM 676 N N . ILE A 1 85 ? -22.352 -15.921 6.586 1.00 8.73 85 ILE A N 1
ATOM 677 C CA . ILE A 1 85 ? -22.997 -16.182 5.265 1.00 9.55 85 ILE A CA 1
ATOM 678 C C . ILE A 1 85 ? -22.882 -14.947 4.405 1.00 9.90 85 ILE A C 1
ATOM 679 O O . ILE A 1 85 ? -22.469 -15.076 3.241 1.00 11.67 85 ILE A O 1
ATOM 684 N N . VAL A 1 86 ? -23.107 -13.756 4.954 1.00 10.49 86 VAL A N 1
ATOM 685 C CA . VAL A 1 86 ? -22.940 -12.537 4.109 1.00 9.63 86 VAL A CA 1
ATOM 686 C C . VAL A 1 86 ? -21.470 -12.436 3.694 1.00 10.47 86 VAL A C 1
ATOM 687 O O . VAL A 1 86 ? -21.186 -12.110 2.555 1.00 9.86 86 VAL A O 1
ATOM 691 N N . ALA A 1 87 ? -20.532 -12.733 4.596 1.00 10.16 87 ALA A N 1
ATOM 692 C CA . ALA A 1 87 ? -19.102 -12.708 4.257 1.00 10.87 87 ALA A CA 1
ATOM 693 C C . ALA A 1 87 ? -18.802 -13.667 3.102 1.00 10.81 87 ALA A C 1
ATOM 694 O O . ALA A 1 87 ? -18.008 -13.334 2.210 1.00 10.98 87 ALA A O 1
ATOM 696 N N . PHE A 1 88 ? -19.397 -14.844 3.134 1.00 10.57 88 PHE A N 1
ATOM 697 C CA . PHE A 1 88 ? -19.227 -15.887 2.103 1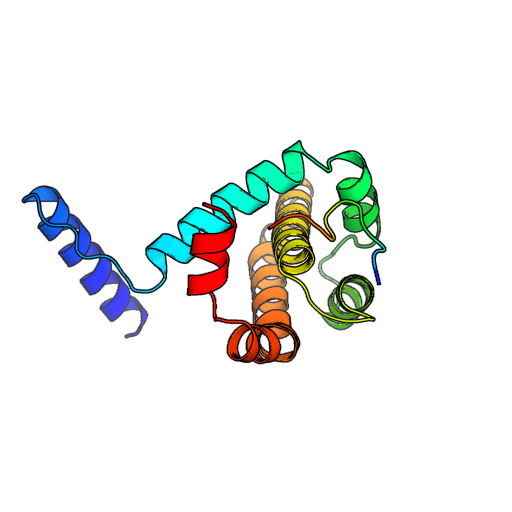.00 10.68 88 PHE A CA 1
ATOM 698 C C . PHE A 1 88 ? -19.671 -15.338 0.740 1.00 10.24 88 PHE A C 1
ATOM 699 O O . PHE A 1 88 ? -18.972 -15.483 -0.282 1.00 9.61 88 PHE A O 1
ATOM 707 N N . PHE A 1 89 ? -20.847 -14.726 0.706 1.00 9.80 89 PHE A N 1
ATOM 708 C CA . PHE A 1 89 ? -21.334 -14.145 -0.561 1.00 10.41 89 PHE A CA 1
ATOM 709 C C . PHE A 1 89 ? -20.399 -13.021 -0.999 1.00 10.53 89 PHE A C 1
ATOM 710 O O . PHE A 1 89 ? -20.003 -13.027 -2.154 1.00 11.10 89 PHE A O 1
ATOM 718 N N . SER A 1 90 ? -20.007 -12.122 -0.107 1.00 10.49 90 SER A N 1
ATOM 719 C CA . SER A 1 90 ? -19.137 -10.985 -0.473 1.00 12.09 90 SER A CA 1
ATOM 720 C C . SER A 1 90 ? -17.791 -11.497 -0.974 1.00 11.76 90 SER A C 1
ATOM 721 O O . SER A 1 90 ? -17.274 -10.942 -1.964 1.00 10.03 90 SER A O 1
ATOM 724 N N . PHE A 1 91 ? -17.247 -12.529 -0.304 1.00 12.63 91 PHE A N 1
ATOM 725 C CA . PHE A 1 91 ? -15.981 -13.228 -0.685 1.00 12.57 91 PHE A CA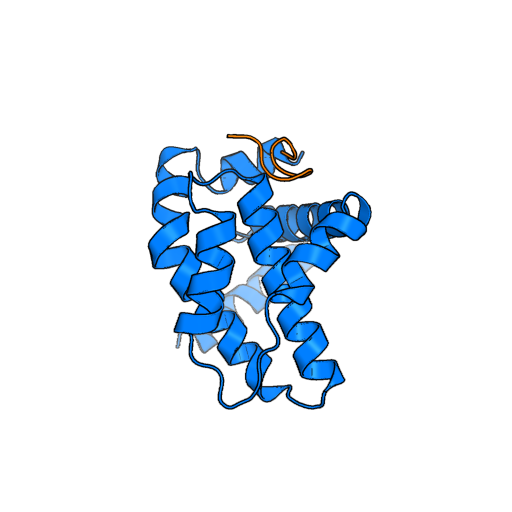 1
ATOM 726 C C . PHE A 1 91 ? -16.093 -13.713 -2.127 1.00 11.74 91 PHE A C 1
ATOM 727 O O . PHE A 1 91 ? -15.193 -13.467 -3.018 1.00 11.23 91 PHE A O 1
ATOM 735 N N . GLY A 1 92 ? -17.195 -14.397 -2.440 1.00 12.83 92 GLY A N 1
ATOM 736 C CA . GLY A 1 92 ? -17.364 -14.925 -3.806 1.00 12.33 92 GLY A CA 1
ATOM 737 C C . GLY A 1 92 ? -17.472 -13.798 -4.817 1.00 13.58 92 GLY A C 1
ATOM 738 O O . GLY A 1 92 ? -16.849 -13.858 -5.970 1.00 14.68 92 GLY A O 1
ATOM 739 N N . GLY A 1 93 ? -18.143 -12.735 -4.427 1.00 11.86 93 GLY A N 1
ATOM 740 C CA . GLY A 1 93 ? -18.201 -11.525 -5.275 1.00 12.46 93 GLY A CA 1
ATOM 741 C C . GLY A 1 93 ? -16.827 -10.994 -5.576 1.00 13.92 93 GLY A C 1
ATOM 742 O O . GLY A 1 93 ? -16.562 -10.695 -6.738 1.00 14.19 93 GLY A O 1
ATOM 743 N N . ALA A 1 94 ? -16.018 -10.789 -4.531 1.00 14.51 94 ALA A N 1
ATOM 744 C CA . ALA A 1 94 ? -14.656 -10.252 -4.636 1.00 15.37 94 ALA A CA 1
ATOM 745 C C . ALA A 1 94 ? -13.831 -11.150 -5.530 1.00 14.44 94 ALA A C 1
ATOM 746 O O . ALA A 1 94 ? -13.091 -10.596 -6.338 1.00 14.25 94 ALA A O 1
ATOM 748 N N . LEU A 1 95 ? -13.930 -12.479 -5.401 1.00 14.11 95 LEU A N 1
ATOM 749 C CA . LEU A 1 95 ? -13.179 -13.412 -6.301 1.00 14.05 95 LEU A CA 1
ATOM 750 C C . LEU A 1 95 ? -13.628 -13.243 -7.757 1.00 12.58 95 LEU A C 1
ATOM 751 O O . LEU A 1 95 ? -12.782 -13.299 -8.650 1.00 13.17 95 LEU A O 1
ATOM 756 N N . CYS A 1 96 ? -14.906 -13.031 -8.027 1.00 12.48 96 CYS A N 1
ATOM 757 C CA . CYS A 1 96 ? -15.398 -12.833 -9.413 1.00 14.43 96 CYS A CA 1
ATOM 758 C C . CYS A 1 96 ? -14.888 -11.515 -9.994 1.00 15.04 96 CYS A C 1
ATOM 759 O O . CYS A 1 96 ? -14.451 -11.508 -11.160 1.00 14.42 96 CYS A O 1
ATOM 762 N N . VAL A 1 97 ? -14.927 -10.429 -9.214 1.00 17.12 97 VAL A N 1
ATOM 763 C CA . VAL A 1 97 ? -14.411 -9.111 -9.662 1.00 16.87 97 VAL A CA 1
ATOM 764 C C . VAL A 1 97 ? -12.920 -9.267 -9.956 1.00 19.94 97 VAL A C 1
ATOM 765 O O . VAL A 1 97 ? -12.452 -8.776 -11.029 1.00 20.34 97 VAL A O 1
ATOM 769 N N . GLU A 1 98 ? -12.172 -9.899 -9.056 1.00 18.40 98 GLU A N 1
ATOM 770 C CA . GLU A 1 98 ? -10.722 -10.115 -9.273 1.00 21.15 98 GLU A CA 1
ATOM 771 C C . GLU A 1 98 ? -10.502 -10.896 -10.579 1.00 21.29 98 GLU A C 1
ATOM 772 O O . GLU A 1 98 ? -9.595 -10.539 -11.382 1.00 21.70 98 GLU A O 1
ATOM 778 N N . SER A 1 99 ? -11.292 -11.930 -10.815 1.00 19.39 99 SER A N 1
ATOM 779 C CA . SER A 1 99 ? -11.180 -12.758 -12.032 1.00 22.07 99 SER A CA 1
ATOM 780 C C . SER A 1 99 ? -11.337 -11.875 -13.274 1.00 23.45 99 SER A C 1
ATOM 781 O O . SER A 1 99 ? -10.550 -12.029 -14.250 1.00 20.33 99 SER A O 1
ATOM 784 N N . VAL A 1 100 ? -12.348 -11.015 -13.267 1.00 22.31 100 VAL A N 1
ATOM 785 C CA . VAL A 1 100 ? -12.633 -10.182 -14.471 1.00 27.17 100 VAL A CA 1
ATOM 786 C C . VAL A 1 100 ? -11.497 -9.149 -14.641 1.00 29.13 100 VAL A C 1
ATOM 787 O O . VAL A 1 100 ? -11.013 -8.974 -15.776 1.00 27.99 100 VAL A O 1
ATOM 791 N N . ASP A 1 101 ? -11.006 -8.555 -13.554 1.00 27.22 101 ASP A N 1
ATOM 792 C CA . ASP A 1 101 ? -9.845 -7.634 -13.611 1.00 31.31 101 ASP A CA 1
ATOM 793 C C . ASP A 1 101 ? -8.687 -8.281 -14.377 1.00 33.50 101 ASP A C 1
ATOM 794 O O . ASP A 1 101 ? -7.998 -7.576 -15.121 1.00 31.45 101 ASP A O 1
ATOM 799 N N . LYS A 1 102 ? -8.420 -9.555 -14.110 1.00 35.78 102 LYS A N 1
ATOM 800 C CA . LYS A 1 102 ? -7.245 -10.296 -14.628 1.00 37.16 102 LYS A CA 1
ATOM 801 C C . LYS A 1 102 ? -7.607 -11.014 -15.932 1.00 33.12 102 LYS A C 1
ATOM 802 O O . LYS A 1 102 ? -6.869 -11.928 -16.319 1.00 36.04 102 LYS A O 1
ATOM 808 N N . GLU A 1 103 ? -8.685 -10.618 -16.598 1.00 30.02 103 GLU A N 1
ATOM 809 C CA . GLU A 1 103 ? -9.074 -11.201 -17.904 1.00 37.35 103 GLU A CA 1
ATOM 810 C C . GLU A 1 103 ? -9.230 -12.724 -17.755 1.00 38.50 103 GLU A C 1
ATOM 811 O O . GLU A 1 103 ? -8.745 -13.488 -18.622 1.00 36.20 103 GLU A O 1
ATOM 817 N N . MET A 1 104 ? -9.928 -13.164 -16.701 1.00 31.86 104 MET A N 1
ATOM 818 C CA . MET A 1 104 ? -10.314 -14.583 -16.538 1.00 29.00 104 MET A CA 1
ATOM 819 C C . MET A 1 104 ? -11.819 -14.641 -16.277 1.00 30.48 104 MET A C 1
ATOM 820 O O . MET A 1 104 ? -12.195 -15.333 -15.353 1.00 26.67 104 MET A O 1
ATOM 825 N N . GLN A 1 105 ? -12.612 -13.930 -17.097 1.00 30.03 105 GLN A N 1
ATOM 826 C CA . GLN A 1 105 ? -14.107 -13.883 -17.111 1.00 32.11 105 GLN A CA 1
ATOM 827 C C . GLN A 1 105 ? -14.681 -15.296 -17.018 1.00 29.68 105 GLN A C 1
ATOM 828 O O . GLN A 1 105 ? -15.771 -15.514 -16.442 1.00 24.85 105 GLN A O 1
ATOM 834 N N . VAL A 1 106 ? -14.024 -16.240 -17.671 1.00 26.85 106 VAL A N 1
ATOM 835 C CA . VAL A 1 106 ? -14.549 -17.625 -17.757 1.00 30.12 106 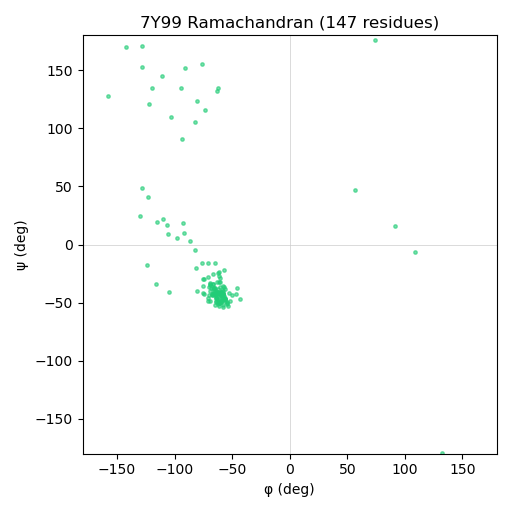VAL A CA 1
ATOM 836 C C . VAL A 1 106 ? -14.659 -18.210 -16.337 1.00 26.00 106 VAL A C 1
ATOM 837 O O . VAL A 1 106 ? -15.509 -19.074 -16.120 1.00 27.98 106 VAL A O 1
ATOM 841 N N . LEU A 1 107 ? -13.897 -17.716 -15.357 1.00 21.83 107 LEU A N 1
ATOM 842 C CA . LEU A 1 107 ? -13.937 -18.293 -13.987 1.00 18.80 107 LEU A CA 1
ATOM 843 C C . LEU A 1 107 ? -15.194 -17.870 -13.209 1.00 16.67 107 LEU A C 1
ATOM 844 O O . LEU A 1 107 ? -15.467 -18.441 -12.148 1.00 15.58 107 LEU A O 1
ATOM 849 N N . VAL A 1 108 ? -15.903 -16.846 -13.646 1.00 17.32 108 VAL A N 1
ATOM 850 C CA . VAL A 1 108 ? -17.075 -16.344 -12.887 1.00 15.90 108 VAL A CA 1
ATOM 851 C C . VAL A 1 108 ? -18.074 -17.502 -12.743 1.00 15.54 108 VAL A C 1
ATOM 852 O O . VAL A 1 108 ? -18.609 -17.647 -11.633 1.00 14.44 108 VAL A O 1
ATOM 856 N N . SER A 1 109 ? -18.393 -18.263 -13.807 1.00 14.49 109 SER A N 1
ATOM 857 C CA . SER A 1 109 ? -19.423 -19.335 -13.734 1.00 15.40 109 SER A CA 1
ATOM 858 C C . SER A 1 109 ? -18.909 -20.491 -12.854 1.00 13.58 109 SER A C 1
ATOM 859 O O . SER A 1 109 ? -19.688 -21.092 -12.114 1.00 11.60 109 SER A O 1
ATOM 862 N N . ARG A 1 110 ? -17.610 -20.726 -12.879 1.00 12.72 110 ARG A N 1
ATOM 863 C CA . ARG A 1 110 ? -16.960 -21.723 -12.006 1.00 13.77 110 ARG A CA 1
ATOM 864 C C . ARG A 1 110 ? -17.107 -21.309 -10.540 1.00 13.44 110 ARG A C 1
ATOM 865 O O . ARG A 1 110 ? -17.512 -22.155 -9.705 1.00 12.79 110 ARG A O 1
ATOM 873 N N . ILE A 1 111 ? -16.779 -20.064 -10.200 1.00 13.98 111 ILE A N 1
ATOM 874 C CA . ILE A 1 111 ? -16.917 -19.591 -8.795 1.00 13.45 111 ILE A CA 1
ATOM 875 C C . ILE A 1 111 ? -18.396 -19.676 -8.377 1.00 12.57 111 ILE A C 1
ATOM 876 O O . ILE A 1 111 ? -18.688 -20.136 -7.261 1.00 12.71 111 ILE A O 1
ATOM 881 N N . ALA A 1 112 ? -19.323 -19.304 -9.260 1.00 11.55 112 ALA A N 1
ATOM 882 C CA . ALA A 1 112 ? -20.765 -19.402 -8.982 1.00 11.67 112 ALA A CA 1
ATOM 883 C C . ALA A 1 112 ? -21.145 -20.836 -8.608 1.00 11.19 112 ALA A C 1
ATOM 884 O O . ALA A 1 112 ? -21.893 -21.049 -7.643 1.00 10.61 112 ALA A O 1
ATOM 886 N N . SER A 1 113 ? -20.680 -21.826 -9.371 1.00 11.11 113 SER A N 1
ATOM 887 C CA . SER A 1 113 ? -20.926 -23.255 -9.120 1.00 11.74 113 SER A CA 1
ATOM 888 C C . SER A 1 113 ? -20.282 -23.676 -7.803 1.00 10.46 113 SER A C 1
ATOM 889 O O . SER A 1 113 ? -20.922 -24.385 -7.031 1.00 11.92 113 SER A O 1
ATOM 892 N N . TRP A 1 114 ? -19.065 -23.241 -7.516 1.00 10.64 114 TRP A N 1
ATOM 893 C CA . TRP A 1 114 ? -18.452 -23.528 -6.190 1.00 11.35 114 TRP A CA 1
ATOM 894 C C . TRP A 1 114 ? -19.356 -23.012 -5.037 1.00 12.60 114 TRP A C 1
ATOM 895 O O . TRP A 1 114 ? -19.549 -23.726 -4.065 1.00 12.93 114 TRP A O 1
ATOM 906 N N . MET A 1 115 ? -19.835 -21.780 -5.146 1.00 12.08 115 MET A N 1
ATOM 907 C CA . MET A 1 115 ? -20.649 -21.160 -4.076 1.00 11.46 115 MET A CA 1
ATOM 908 C C . MET A 1 115 ? -21.937 -21.961 -3.893 1.00 12.25 115 MET A C 1
ATOM 909 O O . MET A 1 115 ? -22.257 -22.320 -2.746 1.00 11.43 115 MET A O 1
ATOM 914 N N . ALA A 1 116 ? -22.648 -22.289 -4.997 1.00 13.69 116 ALA A N 1
ATOM 915 C CA . ALA A 1 116 ? -23.886 -23.082 -4.961 1.00 14.27 116 ALA A CA 1
ATOM 916 C C . ALA A 1 116 ? -23.594 -24.447 -4.341 1.00 14.49 116 ALA A C 1
ATOM 917 O O . ALA A 1 116 ? -24.434 -24.911 -3.519 1.00 13.37 116 ALA A O 1
ATOM 919 N N . THR A 1 117 ? -22.453 -25.069 -4.669 1.00 13.51 117 THR A N 1
ATOM 920 C CA . THR A 1 117 ? -22.063 -26.371 -4.066 1.00 13.33 117 THR A CA 1
ATOM 921 C C . THR A 1 117 ? -21.916 -26.217 -2.540 1.00 13.39 117 THR A C 1
ATOM 922 O O . THR A 1 117 ? -22.503 -27.035 -1.760 1.00 14.25 117 THR A O 1
ATOM 926 N N . TYR A 1 118 ? -21.181 -25.191 -2.105 1.00 13.42 118 TYR A N 1
ATOM 927 C CA . TYR A 1 118 ? -20.842 -24.975 -0.679 1.00 13.64 118 TYR A CA 1
ATOM 928 C C . TYR A 1 118 ? -22.112 -24.586 0.123 1.00 14.82 118 TYR A C 1
ATOM 929 O O . TYR A 1 118 ? -22.372 -25.183 1.215 1.00 11.36 118 TYR A O 1
ATOM 938 N N . LEU A 1 119 ? -22.999 -23.853 -0.531 1.00 14.92 119 LEU A N 1
ATOM 939 C CA . LEU A 1 119 ? -24.349 -23.561 0.048 1.00 18.92 119 LEU A CA 1
ATOM 940 C C . LEU A 1 119 ? -25.124 -24.861 0.266 1.00 23.00 119 LEU A C 1
ATOM 941 O O . LEU A 1 119 ? -25.631 -25.099 1.408 1.00 17.29 119 LEU A O 1
ATOM 946 N N . ASN A 1 120 ? -25.236 -25.688 -0.791 1.00 21.23 120 ASN A N 1
ATOM 947 C CA . ASN A 1 120 ? -25.946 -26.983 -0.711 1.00 23.75 120 ASN A CA 1
ATOM 948 C C . ASN A 1 120 ? -25.385 -27.851 0.417 1.00 22.96 120 ASN A C 1
ATOM 949 O O . ASN A 1 120 ? -26.185 -28.361 1.238 1.00 21.07 120 ASN A O 1
ATOM 954 N N . ASP A 1 121 ? -24.064 -28.033 0.458 1.00 19.56 121 ASP A N 1
ATOM 955 C CA . ASP A 1 121 ? -23.410 -29.029 1.332 1.00 22.71 121 ASP A CA 1
ATOM 956 C C . ASP A 1 121 ? -23.389 -28.540 2.774 1.00 21.99 121 ASP A C 1
ATOM 957 O O . ASP A 1 121 ? -23.533 -29.372 3.683 1.00 20.84 121 ASP A O 1
ATOM 962 N N . HIS A 1 122 ? -23.092 -27.261 2.987 1.00 19.35 122 HIS A N 1
ATOM 963 C CA . HIS A 1 122 ? -22.700 -26.739 4.322 1.00 20.80 122 HIS A CA 1
ATOM 964 C C . HIS A 1 122 ? -23.699 -25.733 4.875 1.00 19.26 122 HIS A C 1
ATOM 965 O O . HIS A 1 122 ? -23.857 -25.694 6.082 1.00 21.72 122 HIS A O 1
ATOM 972 N N . LEU A 1 123 ? -24.347 -24.920 4.056 1.00 15.22 123 LEU A N 1
ATOM 973 C CA . LEU A 1 123 ? -25.057 -23.758 4.660 1.00 14.10 123 LEU A CA 1
ATOM 974 C C . LEU A 1 123 ? -26.558 -24.015 4.686 1.00 14.49 123 LEU A C 1
ATOM 975 O O . LEU A 1 123 ? -27.198 -23.707 5.715 1.00 13.28 123 LEU A O 1
ATOM 980 N N . GLU A 1 124 ? -27.097 -24.595 3.624 1.00 15.01 124 GLU A N 1
ATOM 981 C CA . GLU A 1 124 ? -28.551 -24.783 3.507 1.00 16.96 124 GLU A CA 1
ATOM 982 C C . GLU A 1 124 ? -29.060 -25.610 4.691 1.00 15.29 124 GLU A C 1
ATOM 983 O O . GLU A 1 124 ? -30.102 -25.280 5.266 1.00 14.75 124 GLU A O 1
ATOM 989 N N . PRO A 1 125 ? -28.396 -26.693 5.148 1.00 13.77 125 PRO A N 1
ATOM 990 C CA . PRO A 1 125 ? -28.937 -27.433 6.289 1.00 14.13 125 PRO A CA 1
ATOM 991 C C . PRO A 1 125 ? -28.999 -26.596 7.582 1.00 13.20 125 PRO A C 1
ATOM 992 O O . PRO A 1 125 ? -29.890 -26.774 8.366 1.00 13.05 125 PRO A O 1
ATOM 996 N N . TRP A 1 126 ? -28.072 -25.669 7.774 1.00 12.81 126 TRP A N 1
ATOM 997 C CA . TRP A 1 126 ? -28.092 -24.733 8.925 1.00 12.01 126 TRP A CA 1
ATOM 998 C C . TRP A 1 126 ? -29.248 -23.741 8.740 1.00 12.33 126 TRP A C 1
ATOM 999 O O . TRP A 1 126 ? -30.002 -23.467 9.731 1.00 11.53 126 TRP A O 1
ATOM 1010 N N . ILE A 1 127 ? -29.407 -23.235 7.515 1.00 11.91 127 ILE A N 1
ATOM 1011 C CA . ILE A 1 127 ? -30.461 -22.229 7.214 1.00 12.37 127 ILE A CA 1
ATOM 1012 C C . ILE A 1 127 ? -31.827 -22.803 7.619 1.00 12.99 127 ILE A C 1
ATOM 1013 O O . ILE A 1 127 ? -32.642 -22.079 8.281 1.00 13.48 127 ILE A O 1
ATOM 1018 N N . GLN A 1 128 ? -32.072 -24.039 7.224 1.00 14.90 128 GLN A N 1
ATOM 1019 C CA . GLN A 1 128 ? -33.372 -24.722 7.451 1.00 18.51 128 GLN A CA 1
ATOM 1020 C C . GLN A 1 128 ? -33.683 -24.884 8.935 1.00 16.28 128 GLN A C 1
ATOM 1021 O O . GLN A 1 128 ? -34.864 -25.009 9.271 1.00 14.58 128 GLN A O 1
ATOM 1027 N N . GLU A 1 129 ? -32.679 -24.894 9.819 1.00 15.34 129 GLU A N 1
ATOM 1028 C CA . GLU A 1 129 ? -32.898 -25.033 11.260 1.00 15.81 129 GLU A CA 1
ATOM 1029 C C . GLU A 1 129 ? -32.691 -23.686 11.948 1.00 14.63 129 GLU A C 1
ATOM 1030 O O . GLU A 1 129 ? -32.717 -23.664 13.178 1.00 11.41 129 GLU A O 1
ATOM 1036 N N . ASN A 1 130 ? -32.538 -22.592 11.212 1.00 13.30 130 ASN A N 1
ATOM 1037 C CA . ASN A 1 130 ? -32.365 -21.273 11.873 1.00 13.35 130 ASN A CA 1
ATOM 1038 C C . ASN A 1 130 ? -33.335 -20.253 11.276 1.00 14.31 130 ASN A C 1
ATOM 1039 O O . ASN A 1 130 ? -33.029 -19.060 11.333 1.00 15.48 130 ASN A O 1
ATOM 1044 N N . GLY A 1 131 ? -34.452 -20.688 10.705 1.00 13.97 131 GLY A N 1
ATOM 1045 C CA . GLY A 1 131 ? -35.504 -19.739 10.343 1.00 15.16 131 GLY A CA 1
ATOM 1046 C C . GLY A 1 131 ? -35.666 -19.508 8.862 1.00 16.01 131 GLY A C 1
ATOM 1047 O O . GLY A 1 131 ? -36.540 -18.704 8.507 1.00 15.37 131 GLY A O 1
ATOM 1048 N N . GLY A 1 132 ? -34.777 -20.076 8.052 1.00 15.18 132 GLY A N 1
ATOM 1049 C CA . GLY A 1 132 ? -34.810 -19.902 6.601 1.00 16.45 132 GLY A CA 1
ATOM 1050 C C . GLY A 1 132 ? -34.342 -18.540 6.149 1.00 13.87 132 GLY A C 1
ATOM 1051 O O . GLY A 1 132 ? -34.018 -17.677 6.965 1.00 12.12 132 GLY A O 1
ATOM 1052 N N . TRP A 1 133 ? -34.279 -18.365 4.835 1.00 14.63 133 TRP A N 1
ATOM 1053 C CA . TRP A 1 133 ? -33.914 -17.070 4.207 1.00 14.75 133 TRP A CA 1
ATOM 1054 C C . TRP A 1 133 ? -34.907 -15.979 4.607 1.00 15.18 133 TRP A C 1
ATOM 1055 O O . TRP A 1 133 ? -34.477 -14.817 4.680 1.00 14.58 133 TRP A O 1
ATOM 1066 N N . ASP A 1 134 ? -36.166 -16.323 4.886 1.00 16.34 134 ASP A N 1
ATOM 1067 C CA . ASP A 1 134 ? -37.165 -15.351 5.403 1.00 16.86 134 ASP A CA 1
ATOM 1068 C C . ASP A 1 134 ? -36.673 -14.718 6.721 1.00 15.64 134 ASP A C 1
ATOM 1069 O O . ASP A 1 134 ? -36.852 -13.523 6.932 1.00 15.64 134 ASP A O 1
ATOM 1074 N N . THR A 1 135 ? -36.053 -15.472 7.610 1.00 13.34 135 THR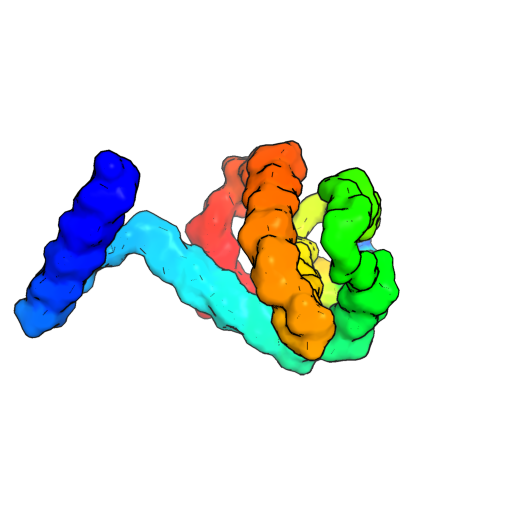 A N 1
ATOM 1075 C CA . THR A 1 135 ? -35.504 -14.892 8.855 1.00 13.99 135 THR A CA 1
ATOM 1076 C C . THR A 1 135 ? -34.389 -13.897 8.517 1.00 12.70 135 THR A C 1
ATOM 1077 O O . THR A 1 135 ? -34.322 -12.817 9.130 1.00 12.28 135 THR A O 1
ATOM 1081 N N . PHE A 1 136 ? -33.503 -14.262 7.605 1.00 12.96 136 PHE A N 1
ATOM 1082 C CA . PHE A 1 136 ? -32.396 -13.380 7.166 1.00 14.03 136 PHE A CA 1
ATOM 1083 C C . PHE A 1 136 ? -32.973 -12.061 6.648 1.00 15.44 136 PHE A C 1
ATOM 1084 O O . PHE A 1 136 ? -32.518 -11.011 7.065 1.00 15.26 136 PHE A O 1
ATOM 1092 N N . VAL A 1 137 ? -34.012 -12.132 5.824 1.00 15.66 137 VAL A N 1
ATOM 1093 C CA . VAL A 1 137 ? -34.701 -10.922 5.301 1.00 16.36 137 VAL A CA 1
ATOM 1094 C C . VAL A 1 137 ? -35.131 -10.036 6.462 1.00 16.00 137 VAL A C 1
ATOM 1095 O O . VAL A 1 137 ? -34.734 -8.797 6.498 1.00 14.92 137 VAL A O 1
ATOM 1099 N N . ASP A 1 138 ? -35.804 -10.606 7.454 1.00 16.97 138 ASP A N 1
ATOM 1100 C CA . ASP A 1 138 ? -36.313 -9.748 8.568 1.00 18.58 138 ASP A CA 1
ATOM 1101 C C . ASP A 1 138 ? -35.187 -9.323 9.493 1.00 19.15 138 ASP A C 1
ATOM 1102 O O . ASP A 1 138 ? -35.284 -8.260 9.985 1.00 17.76 138 ASP A O 1
ATOM 1107 N N . LEU A 1 139 ? -34.114 -10.090 9.662 1.00 20.23 139 LEU A N 1
ATOM 1108 C CA . LEU A 1 139 ? -32.970 -9.643 10.498 1.00 18.89 139 LEU A CA 1
ATOM 1109 C C . LEU A 1 139 ? -32.255 -8.453 9.873 1.00 23.17 139 LEU A C 1
ATOM 1110 O O . LEU A 1 139 ? -31.750 -7.569 10.640 1.00 25.68 139 LEU A O 1
ATOM 1115 N N . TYR A 1 140 ? -32.125 -8.416 8.560 1.00 25.49 140 TYR A N 1
ATOM 1116 C CA . TYR A 1 140 ? -31.361 -7.322 7.921 1.00 33.51 140 TYR A CA 1
ATOM 1117 C C . TYR A 1 140 ? -32.233 -6.035 7.949 1.00 39.32 140 TYR A C 1
ATOM 1118 O O . TYR A 1 140 ? -31.684 -4.938 8.241 1.00 36.61 140 TYR A O 1
ATOM 1127 N N . GLY A 1 141 ? -33.564 -6.164 7.918 1.00 43.01 141 GLY A N 1
ATOM 1128 C CA . GLY A 1 141 ? -34.485 -5.014 8.046 1.00 43.84 141 GLY A CA 1
ATOM 1129 C C . GLY A 1 141 ? -34.376 -4.111 6.826 1.00 42.24 141 GLY A C 1
ATOM 1130 O O . GLY A 1 141 ? -34.217 -4.693 5.735 1.00 38.45 141 GLY A O 1
ATOM 1131 C C . ALA B 2 1 ? -19.418 -18.602 18.526 1.00 16.24 2 ALA B C 1
ATOM 1132 O O . ALA B 2 1 ? -19.607 -17.380 18.523 1.00 15.05 2 ALA B O 1
ATOM 1133 N N . PRO B 2 2 ? -18.172 -19.099 18.624 1.00 16.20 3 PRO B N 1
ATOM 1134 C CA . PRO B 2 2 ? -17.114 -18.253 19.145 1.00 17.35 3 PRO B CA 1
ATOM 1135 C C . PRO B 2 2 ? -16.913 -17.039 18.224 1.00 19.19 3 PRO B C 1
ATOM 1136 O O . PRO B 2 2 ? -16.861 -17.199 17.005 1.00 16.50 3 PRO B O 1
ATOM 1140 N N . ILE B 2 3 ? -16.793 -15.856 18.806 1.00 17.93 4 ILE B N 1
ATOM 1141 C CA . ILE B 2 3 ? -16.583 -14.609 18.017 1.00 20.18 4 ILE B CA 1
ATOM 1142 C C . ILE B 2 3 ? -15.139 -14.589 17.495 1.00 20.90 4 ILE B C 1
ATOM 1143 O O . ILE B 2 3 ? -14.205 -14.606 18.313 1.00 19.63 4 ILE B O 1
ATOM 1148 N N . ARG B 2 4 ? -14.950 -14.635 16.185 1.00 17.37 5 ARG B N 1
ATOM 1149 C CA . ARG B 2 4 ? -13.592 -14.607 15.591 1.00 18.42 5 ARG B CA 1
ATOM 1150 C C . ARG B 2 4 ? -13.486 -13.458 14.593 1.00 18.40 5 ARG B C 1
ATOM 1151 O O . ARG B 2 4 ? -12.385 -13.185 14.179 1.00 18.48 5 ARG B O 1
ATOM 1159 N N . TYR B 2 5 ? -14.596 -12.914 14.123 1.00 17.05 6 TYR B N 1
ATOM 1160 C CA . TYR B 2 5 ? -14.602 -11.903 13.029 1.00 16.02 6 TYR B CA 1
ATOM 1161 C C . TYR B 2 5 ? -15.401 -10.682 13.465 1.00 16.77 6 TYR B C 1
ATOM 1162 O O . TYR B 2 5 ? -16.397 -10.821 14.271 1.00 15.13 6 TYR B O 1
ATOM 1171 N N . GLU B 2 6 ? -15.057 -9.518 12.903 1.00 17.39 7 GLU B N 1
ATOM 1172 C CA . GLU B 2 6 ? -15.764 -8.275 13.251 1.00 20.76 7 GLU B CA 1
ATOM 1173 C C . GLU B 2 6 ? -17.236 -8.427 12.849 1.00 19.83 7 GLU B C 1
ATOM 1174 O O . GLU B 2 6 ? -18.041 -7.819 13.495 1.00 22.72 7 GLU B O 1
ATOM 1180 N N . TRP B 2 7 ? -17.568 -9.246 11.842 1.00 17.94 8 TRP B N 1
ATOM 1181 C CA . TRP B 2 7 ? -18.962 -9.384 11.354 1.00 18.70 8 TRP B CA 1
ATOM 1182 C C . TRP B 2 7 ? -19.748 -10.442 12.147 1.00 19.52 8 TRP B C 1
ATOM 1183 O O . TRP B 2 7 ? -20.897 -10.736 11.750 1.00 19.63 8 TRP B O 1
ATOM 1194 N N . ASP B 2 8 ? -19.156 -11.052 13.174 1.00 19.25 9 ASP B N 1
ATOM 1195 C CA . ASP B 2 8 ? -19.822 -12.176 13.889 1.00 20.02 9 ASP B CA 1
ATOM 1196 C C . ASP B 2 8 ? -21.083 -11.703 14.603 1.00 23.43 9 ASP B C 1
ATOM 1197 O O . ASP B 2 8 ? -21.931 -12.563 14.823 1.00 29.61 9 ASP B O 1
ATOM 1202 N N . GLU B 2 9 ? -21.299 -10.407 14.811 1.00 27.56 10 GLU B N 1
ATOM 1203 C CA . GLU B 2 9 ? -22.610 -9.907 15.352 1.00 33.51 10 GLU B CA 1
ATOM 1204 C C . GLU B 2 9 ? -23.365 -9.027 14.340 1.00 31.83 10 GLU B C 1
ATOM 1205 O O . GLU B 2 9 ? -24.214 -8.268 14.764 1.00 33.07 10 GLU B O 1
ATOM 1211 N N . PHE B 2 10 ? -23.046 -9.105 13.048 1.00 30.82 11 PHE B N 1
ATOM 1212 C CA . PHE B 2 10 ? -23.777 -8.399 11.962 1.00 28.71 11 PHE B CA 1
ATOM 1213 C C . PHE B 2 10 ? -25.030 -9.209 11.579 1.00 29.23 11 PHE B C 1
ATOM 1214 O O . PHE B 2 10 ? -24.824 -10.263 10.954 1.00 25.29 11 PHE B O 1
ATOM 1222 N N . CYS B 2 11 ? -26.254 -8.789 11.966 1.00 29.35 12 CYS B N 1
ATOM 1223 C CA . CYS B 2 11 ? -27.576 -9.350 11.477 1.00 39.91 12 CYS B CA 1
ATOM 1224 C C . CYS B 2 11 ? -28.257 -8.452 10.432 1.00 37.28 12 CYS B C 1
ATOM 1225 O O . CYS B 2 11 ? -27.994 -7.249 10.384 1.00 57.12 12 CYS B O 1
#

Secondary structure (P-SEA, 3-state):
caaaaaaaaaaaaaaaaaacccccccaaaaaaaaaaaaaaaaaacaaaaaaaaacccccccccaaaaaaaaaaaccccccaaaaaaaaaaaaaaaaaaaaaccccaaaaaaaaaaaaaacccaaaaaacccaaaaaaaac/cccccccccc

Organism: Mus musculus (NCBI:txid10090)